Protein AF-A0A9P4K669-F1 (afdb_monomer_lite)

Foldseek 3Di:
DWDDDPQWIKAKEWDPDDPPPDDTPIDIDTQGGVVRDNRVNRQVVNVVSNVVVVVVVCVVVVDDDDDDDDDPD

Structure (mmCIF, N/CA/C/O backbone):
data_AF-A0A9P4K669-F1
#
_entry.id   AF-A0A9P4K669-F1
#
loop_
_atom_site.group_PDB
_atom_site.id
_atom_site.type_symbol
_atom_site.label_atom_id
_atom_site.label_alt_id
_atom_site.label_comp_id
_atom_site.label_asym_id
_atom_site.label_entity_id
_atom_site.label_seq_id
_atom_site.pdbx_PDB_ins_code
_atom_site.Cartn_x
_atom_site.Cartn_y
_atom_site.Cartn_z
_atom_site.occupancy
_atom_site.B_iso_or_equiv
_atom_site.auth_seq_id
_atom_site.auth_comp_id
_atom_site.auth_asym_id
_atom_site.auth_atom_id
_atom_site.pdbx_PDB_model_num
ATOM 1 N N . ASP A 1 1 ? -1.585 0.057 -2.007 1.00 93.19 1 ASP A N 1
ATOM 2 C CA . ASP A 1 1 ? -1.748 0.180 -3.452 1.00 93.19 1 ASP A CA 1
ATOM 3 C C . ASP A 1 1 ? -0.492 0.782 -4.054 1.00 93.19 1 ASP A C 1
ATOM 5 O O . ASP A 1 1 ? 0.121 1.668 -3.440 1.00 93.19 1 ASP A O 1
ATOM 9 N N . ALA A 1 2 ? -0.082 0.262 -5.199 1.00 95.38 2 ALA A N 1
ATOM 10 C CA . ALA A 1 2 ? 1.062 0.703 -5.961 1.00 95.38 2 ALA A CA 1
ATOM 11 C C . ALA A 1 2 ? 0.650 1.453 -7.223 1.00 95.38 2 ALA A C 1
ATOM 13 O O . ALA A 1 2 ? -0.441 1.344 -7.766 1.00 95.38 2 ALA A O 1
ATOM 14 N N . SER A 1 3 ? 1.585 2.234 -7.743 1.00 95.25 3 SER A N 1
ATOM 15 C CA . SER A 1 3 ? 1.425 2.857 -9.044 1.00 95.25 3 SER A CA 1
ATOM 16 C C . SER A 1 3 ? 2.753 2.890 -9.774 1.00 95.25 3 SER A C 1
ATOM 18 O O . SER A 1 3 ? 3.804 3.127 -9.171 1.00 95.25 3 SER A O 1
ATOM 20 N N . ALA A 1 4 ? 2.697 2.675 -11.088 1.00 94.75 4 ALA A N 1
ATOM 21 C CA . ALA A 1 4 ? 3.803 2.932 -11.992 1.00 94.75 4 ALA A CA 1
ATOM 22 C C . ALA A 1 4 ? 3.337 3.830 -13.135 1.00 94.75 4 ALA A C 1
ATOM 24 O O . ALA A 1 4 ? 2.526 3.426 -13.966 1.00 94.75 4 ALA A O 1
ATOM 25 N N . ILE A 1 5 ? 3.875 5.045 -13.197 1.00 95.00 5 ILE A N 1
ATOM 26 C CA . ILE A 1 5 ? 3.545 6.029 -14.230 1.00 95.00 5 ILE A CA 1
ATOM 27 C C . ILE A 1 5 ? 4.853 6.544 -14.818 1.00 95.00 5 ILE A C 1
ATOM 29 O O . ILE A 1 5 ? 5.765 6.911 -14.083 1.00 95.00 5 ILE A O 1
ATOM 33 N N . ASN A 1 6 ? 4.968 6.567 -16.147 1.00 94.75 6 ASN A N 1
ATOM 34 C CA . ASN A 1 6 ? 6.142 7.090 -16.860 1.00 94.75 6 ASN A CA 1
ATOM 35 C C . ASN A 1 6 ? 7.489 6.499 -16.389 1.00 94.75 6 ASN A C 1
ATOM 37 O O . ASN A 1 6 ? 8.500 7.194 -16.346 1.00 94.75 6 ASN A O 1
ATOM 41 N N . GLY A 1 7 ? 7.514 5.218 -16.010 1.00 94.06 7 GLY A N 1
ATOM 42 C CA . GLY A 1 7 ? 8.727 4.557 -15.516 1.00 94.06 7 GLY A CA 1
ATOM 43 C C . GLY A 1 7 ? 9.119 4.931 -14.082 1.00 94.06 7 GLY A C 1
ATOM 44 O O . GLY A 1 7 ? 10.237 4.640 -13.669 1.00 94.06 7 GLY A O 1
ATOM 45 N N . HIS A 1 8 ? 8.221 5.553 -13.321 1.00 96.81 8 HIS A N 1
ATOM 46 C CA . HIS A 1 8 ? 8.375 5.862 -11.903 1.00 96.81 8 HIS A CA 1
ATOM 47 C C . HIS A 1 8 ? 7.420 5.012 -11.084 1.00 96.81 8 HIS A C 1
ATOM 49 O O . HIS A 1 8 ? 6.261 4.883 -11.460 1.00 96.81 8 HIS A O 1
ATOM 55 N N . VAL A 1 9 ? 7.904 4.458 -9.977 1.00 97.62 9 VAL A N 1
ATOM 56 C CA . VAL A 1 9 ? 7.150 3.542 -9.121 1.00 97.62 9 VAL A CA 1
ATOM 57 C C . VAL A 1 9 ? 6.943 4.173 -7.751 1.00 97.62 9 VAL A C 1
ATOM 59 O O . VAL A 1 9 ? 7.864 4.760 -7.178 1.00 97.62 9 VAL A O 1
ATOM 62 N N . GLY A 1 10 ? 5.743 4.037 -7.205 1.00 97.12 10 GLY A N 1
ATOM 63 C CA . GLY A 1 10 ? 5.423 4.473 -5.855 1.00 97.12 10 GL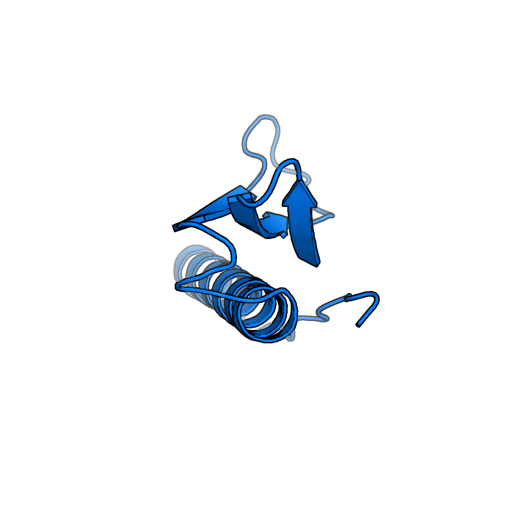Y A CA 1
ATOM 64 C C . GLY A 1 10 ? 4.336 3.624 -5.221 1.00 97.12 10 GLY A C 1
ATOM 65 O O . GLY A 1 10 ? 3.673 2.837 -5.890 1.00 97.12 10 GLY A O 1
ATOM 66 N N . ALA A 1 11 ? 4.169 3.808 -3.920 1.00 97.44 11 ALA A N 1
ATOM 67 C CA . ALA A 1 11 ? 3.175 3.128 -3.112 1.00 97.44 11 ALA A CA 1
ATOM 68 C C . ALA A 1 11 ? 2.426 4.133 -2.238 1.00 97.44 11 ALA A C 1
ATOM 70 O O . ALA A 1 11 ? 2.975 5.165 -1.836 1.00 97.44 11 ALA A O 1
ATOM 71 N N . ALA A 1 12 ? 1.186 3.807 -1.896 1.00 95.88 12 ALA A N 1
ATOM 72 C CA . ALA A 1 12 ? 0.385 4.557 -0.945 1.00 95.88 12 ALA A CA 1
ATOM 73 C C . ALA A 1 12 ? -0.468 3.630 -0.070 1.00 95.88 12 ALA A C 1
ATOM 75 O O . ALA A 1 12 ? -0.896 2.550 -0.487 1.00 95.88 12 ALA A O 1
ATOM 76 N N . ALA A 1 13 ? -0.725 4.092 1.151 1.00 95.06 13 ALA A N 1
ATOM 77 C CA . ALA A 1 13 ? -1.683 3.514 2.079 1.00 95.06 13 ALA A CA 1
ATOM 78 C C . ALA A 1 13 ? -2.497 4.635 2.730 1.00 95.06 13 ALA A C 1
ATOM 80 O O . ALA A 1 13 ? -1.949 5.681 3.095 1.00 95.06 13 ALA A O 1
ATOM 81 N N . ILE A 1 14 ? -3.802 4.412 2.863 1.00 91.88 14 ILE A N 1
ATOM 82 C CA . ILE A 1 14 ? -4.750 5.347 3.471 1.00 91.88 14 ILE A CA 1
ATOM 83 C C . ILE A 1 14 ? -5.667 4.597 4.431 1.00 91.88 14 ILE A C 1
ATOM 85 O O . ILE A 1 14 ? -5.976 3.427 4.212 1.00 91.88 14 ILE A O 1
ATOM 89 N N . VAL A 1 15 ? -6.128 5.288 5.468 1.00 88.81 15 VAL A N 1
ATOM 90 C CA . VAL A 1 15 ? -7.226 4.818 6.319 1.00 88.81 15 VAL A CA 1
ATOM 91 C C . VAL A 1 15 ? -8.528 5.411 5.796 1.00 88.81 15 VAL A C 1
ATOM 93 O O . VAL A 1 15 ? -8.608 6.614 5.557 1.00 88.81 15 VAL A O 1
ATOM 96 N N . LEU A 1 16 ? -9.533 4.557 5.586 1.00 78.25 16 LEU A N 1
ATOM 97 C CA . LEU A 1 16 ? -10.832 4.947 5.024 1.00 78.25 16 LEU A CA 1
ATOM 98 C C . LEU A 1 16 ? -11.744 5.642 6.040 1.00 78.25 16 LEU A C 1
ATOM 100 O O . LEU A 1 16 ? -12.621 6.401 5.643 1.00 78.25 16 LEU A O 1
ATOM 104 N N . ASP A 1 17 ? -11.532 5.390 7.330 1.00 71.00 17 ASP A N 1
ATOM 105 C CA . ASP A 1 17 ? -12.369 5.912 8.401 1.00 71.00 17 ASP A CA 1
ATOM 106 C C . ASP A 1 17 ? -11.515 6.611 9.454 1.00 71.00 17 ASP A C 1
ATOM 108 O O . ASP A 1 17 ? -10.862 5.974 10.281 1.00 71.00 17 ASP A O 1
ATOM 112 N N . GLN A 1 18 ? -11.513 7.939 9.412 1.00 62.31 18 GLN A N 1
ATOM 113 C CA . GLN A 1 18 ? -11.254 8.722 10.607 1.00 62.31 18 GLN A CA 1
ATOM 114 C C . GLN A 1 18 ? -12.310 9.811 10.698 1.00 62.31 18 GLN A C 1
ATOM 116 O O . GLN A 1 18 ? -12.182 10.883 10.112 1.00 62.31 18 GLN A O 1
ATOM 121 N N . ALA A 1 19 ? -13.318 9.542 11.524 1.00 51.84 19 ALA A N 1
ATOM 122 C CA . ALA A 1 19 ? -14.246 10.501 12.119 1.00 51.84 19 ALA A CA 1
ATOM 123 C C . ALA A 1 19 ? -13.565 11.644 12.918 1.00 51.84 19 ALA A C 1
ATOM 125 O O . ALA A 1 19 ? -14.210 12.323 13.712 1.00 51.84 19 ALA A O 1
ATOM 126 N N . GLN A 1 20 ? -12.262 11.865 12.733 1.00 48.53 20 GLN A N 1
ATOM 127 C CA . GLN A 1 20 ? -11.488 12.912 13.372 1.00 48.53 20 GLN A CA 1
ATOM 128 C C . GLN A 1 20 ? -11.182 13.971 12.314 1.00 48.53 20 GLN A C 1
ATOM 130 O O . GLN A 1 20 ? -10.285 13.821 11.483 1.00 48.53 20 GLN A O 1
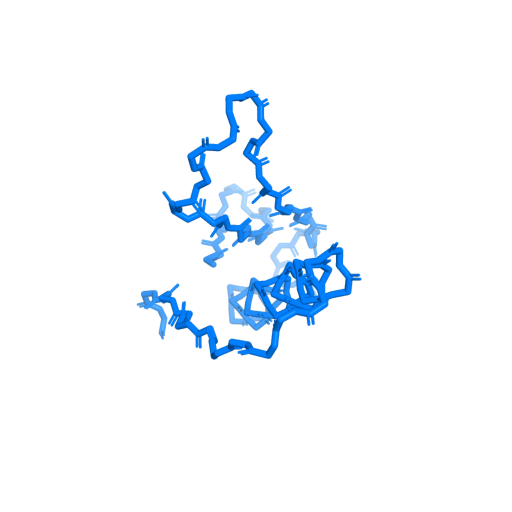ATOM 135 N N . GLU A 1 21 ? -12.014 15.010 12.318 1.00 43.12 21 GLU A N 1
ATOM 136 C CA . GLU A 1 21 ? -11.959 16.161 11.424 1.00 43.12 21 GLU A CA 1
ATOM 137 C C . GLU A 1 21 ? -10.510 16.605 11.143 1.00 43.12 21 GLU A C 1
ATOM 139 O O . GLU A 1 21 ? -9.796 17.085 12.022 1.00 43.12 21 GLU A O 1
ATOM 144 N N . GLY A 1 22 ? -10.071 16.438 9.891 1.00 50.12 22 GLY A N 1
ATOM 145 C CA . GLY A 1 22 ? -8.901 17.127 9.337 1.00 50.12 22 GLY A CA 1
ATOM 146 C C . GLY A 1 22 ? -7.598 16.334 9.199 1.00 50.12 22 GLY A C 1
ATOM 147 O O . GLY A 1 22 ? -6.699 16.828 8.520 1.00 50.12 22 GLY A O 1
ATOM 148 N N . CYS A 1 23 ? -7.470 15.120 9.747 1.00 50.03 23 CYS A N 1
ATOM 149 C CA . CYS A 1 23 ? -6.238 14.328 9.616 1.00 50.03 23 CYS A CA 1
ATOM 150 C C . CYS A 1 23 ? -6.492 13.025 8.852 1.00 50.03 23 CYS A C 1
ATOM 152 O O . CYS A 1 23 ? -6.757 11.985 9.441 1.00 50.03 23 CYS A O 1
ATOM 154 N N . SER A 1 24 ? -6.412 13.065 7.520 1.00 60.75 24 SER A N 1
ATOM 155 C CA . SER A 1 24 ? -6.294 11.831 6.739 1.00 60.75 24 SER A CA 1
ATOM 156 C C . SER A 1 24 ? -4.930 11.210 7.044 1.00 60.75 24 SER A C 1
ATOM 158 O O . SER A 1 24 ? -3.906 11.738 6.597 1.00 60.75 24 SER A O 1
ATOM 160 N N . ILE A 1 25 ? -4.884 10.105 7.801 1.00 81.12 25 ILE A N 1
ATOM 161 C CA . ILE A 1 25 ? -3.643 9.336 7.921 1.00 81.12 25 ILE A CA 1
ATOM 162 C C . ILE A 1 25 ? -3.384 8.649 6.577 1.00 81.12 25 ILE A C 1
ATOM 164 O O . ILE A 1 25 ? -3.904 7.576 6.260 1.00 81.12 25 I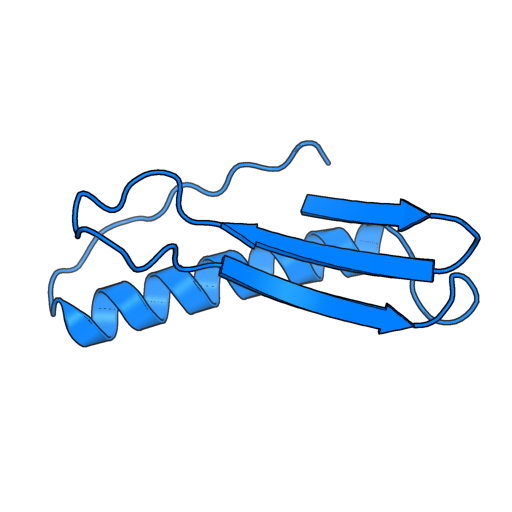LE A O 1
ATOM 168 N N . ARG A 1 26 ? -2.559 9.316 5.771 1.00 88.50 26 ARG A N 1
ATOM 169 C CA . ARG A 1 26 ? -2.025 8.833 4.503 1.00 88.50 26 ARG A CA 1
ATOM 170 C C . ARG A 1 26 ? -0.518 8.692 4.618 1.00 88.50 26 ARG A C 1
ATOM 172 O O . ARG A 1 26 ? 0.172 9.623 5.026 1.00 88.50 26 ARG A O 1
ATOM 179 N N . ARG A 1 27 ? 0.003 7.556 4.164 1.00 92.56 27 ARG A N 1
ATOM 180 C CA . ARG A 1 27 ? 1.433 7.357 3.921 1.00 92.56 27 ARG A CA 1
ATOM 181 C C . ARG A 1 27 ? 1.660 7.122 2.436 1.00 92.56 27 ARG A C 1
ATOM 183 O O . ARG A 1 27 ? 0.871 6.449 1.774 1.00 92.56 27 ARG A O 1
ATOM 190 N N . MET A 1 28 ? 2.724 7.713 1.911 1.00 94.94 28 MET A N 1
ATOM 191 C CA . MET A 1 28 ? 3.149 7.546 0.526 1.00 94.94 28 MET A CA 1
ATOM 192 C C . MET A 1 28 ? 4.651 7.382 0.465 1.00 94.94 28 MET A C 1
ATOM 194 O O . MET A 1 28 ? 5.375 8.002 1.244 1.00 94.94 28 MET A O 1
ATOM 198 N N . GLU A 1 29 ? 5.105 6.622 -0.520 1.00 96.38 29 GLU A N 1
ATOM 199 C CA . GLU A 1 29 ? 6.521 6.454 -0.781 1.00 96.38 29 GLU A CA 1
ATOM 200 C C . GLU A 1 29 ? 6.806 6.379 -2.271 1.00 96.38 29 GLU A C 1
ATOM 202 O O . GLU A 1 29 ? 6.193 5.608 -3.007 1.00 96.38 29 GLU A O 1
ATOM 207 N N . TYR A 1 30 ? 7.776 7.177 -2.705 1.00 96.88 30 TYR A N 1
ATOM 208 C CA . TYR A 1 30 ? 8.350 7.062 -4.033 1.00 96.88 30 TYR A CA 1
ATOM 209 C C . TYR A 1 30 ? 9.514 6.073 -3.991 1.00 96.88 30 TYR A C 1
ATOM 211 O O . TYR A 1 30 ? 10.461 6.248 -3.229 1.00 96.88 30 TYR A O 1
ATOM 219 N N . MET A 1 31 ? 9.448 5.043 -4.830 1.00 96.31 31 MET A N 1
ATOM 220 C CA . MET A 1 31 ? 10.366 3.902 -4.800 1.00 96.31 31 MET A CA 1
ATOM 221 C C . MET A 1 31 ? 11.402 3.932 -5.923 1.00 96.31 31 MET A C 1
ATOM 223 O O . MET A 1 31 ? 12.122 2.960 -6.147 1.00 96.31 31 MET A O 1
ATOM 227 N N . GLY A 1 32 ? 11.495 5.053 -6.634 1.00 96.31 32 GLY A N 1
ATOM 228 C CA . GLY A 1 32 ? 12.454 5.225 -7.713 1.00 96.31 32 GLY A CA 1
ATOM 229 C C . GLY A 1 32 ? 11.892 4.858 -9.083 1.00 96.31 32 GLY A C 1
ATOM 230 O O . GLY A 1 32 ? 10.684 4.844 -9.326 1.00 96.31 32 GLY A O 1
ATOM 231 N N . LYS A 1 33 ? 12.811 4.611 -10.014 1.00 96.56 33 LYS A N 1
ATOM 232 C CA . LYS A 1 33 ? 12.484 4.246 -11.394 1.00 96.56 33 LYS A CA 1
ATOM 233 C C . LYS A 1 33 ? 12.132 2.762 -11.502 1.00 96.56 33 LYS A C 1
ATOM 235 O O . LYS A 1 33 ? 12.582 1.957 -10.688 1.00 96.56 33 LYS A O 1
ATOM 240 N N . SER A 1 34 ? 11.432 2.389 -12.571 1.00 91.94 34 SER A N 1
ATOM 241 C CA . SER A 1 34 ? 11.073 1.003 -12.905 1.00 91.94 34 SER A CA 1
ATOM 242 C C . SER A 1 34 ? 12.283 0.081 -13.115 1.00 91.94 34 SER A C 1
ATOM 244 O O . SER A 1 34 ? 12.166 -1.136 -13.038 1.00 91.94 34 SER A O 1
ATOM 246 N N . THR A 1 35 ? 13.466 0.655 -13.352 1.00 92.31 35 THR A N 1
ATOM 247 C CA . THR A 1 35 ? 14.746 -0.067 -13.413 1.00 92.31 35 THR A CA 1
ATOM 248 C C . THR A 1 35 ? 15.282 -0.477 -12.040 1.00 92.31 35 THR A C 1
ATOM 250 O O . THR A 1 35 ? 16.234 -1.246 -11.964 1.00 92.31 35 THR A O 1
ATOM 253 N N . THR A 1 36 ? 14.729 0.079 -10.962 1.00 91.56 36 THR A N 1
ATOM 254 C CA . THR A 1 36 ? 15.209 -0.090 -9.582 1.00 91.56 36 THR A CA 1
ATOM 255 C C . THR A 1 36 ? 14.144 -0.716 -8.684 1.00 91.56 36 THR A C 1
ATOM 257 O O . THR A 1 36 ? 14.479 -1.495 -7.799 1.00 91.56 36 THR A O 1
ATOM 260 N N . SER A 1 37 ? 12.869 -0.410 -8.921 1.00 90.75 37 SER A N 1
ATOM 261 C CA . SER A 1 37 ? 11.725 -0.990 -8.214 1.00 90.75 37 SER A CA 1
ATOM 262 C C . SER A 1 37 ? 10.630 -1.372 -9.208 1.00 90.75 37 SER A C 1
ATOM 264 O O . SER A 1 37 ? 10.579 -0.835 -10.310 1.00 90.75 37 SER A O 1
ATOM 266 N N . ASN A 1 38 ? 9.746 -2.294 -8.834 1.00 93.06 38 ASN A N 1
ATOM 267 C CA . ASN A 1 38 ? 8.622 -2.737 -9.659 1.00 93.06 38 ASN A CA 1
ATOM 268 C C . ASN A 1 38 ? 7.296 -2.630 -8.886 1.00 93.06 38 ASN A C 1
ATOM 270 O O . ASN A 1 38 ? 7.294 -2.357 -7.684 1.00 93.06 38 ASN A O 1
ATOM 274 N N . ILE A 1 39 ? 6.178 -2.842 -9.588 1.00 94.00 39 ILE A N 1
ATOM 275 C CA . ILE A 1 39 ? 4.828 -2.776 -9.006 1.00 94.00 39 ILE A CA 1
ATOM 276 C C . ILE A 1 39 ? 4.684 -3.712 -7.802 1.00 94.00 39 ILE A C 1
ATOM 278 O O . ILE A 1 39 ? 4.229 -3.269 -6.759 1.00 94.00 39 ILE A O 1
ATOM 282 N N . TYR A 1 40 ? 5.158 -4.955 -7.883 1.00 94.50 40 TYR A N 1
ATOM 283 C CA . TYR A 1 40 ? 5.026 -5.920 -6.786 1.00 94.50 40 TYR A CA 1
ATOM 284 C C . TYR A 1 40 ? 5.769 -5.491 -5.515 1.00 94.50 40 TYR A C 1
ATOM 286 O O . TYR A 1 40 ? 5.248 -5.619 -4.407 1.00 94.50 40 TYR A O 1
ATOM 294 N N . THR A 1 41 ? 6.977 -4.937 -5.656 1.00 95.50 41 THR A N 1
ATOM 295 C CA . THR A 1 41 ? 7.723 -4.376 -4.522 1.00 95.50 41 THR A CA 1
ATOM 296 C C . THR A 1 41 ? 6.974 -3.188 -3.916 1.00 95.50 41 THR A C 1
ATOM 298 O O . THR A 1 41 ? 6.968 -3.015 -2.696 1.00 95.50 41 THR A O 1
ATOM 301 N N . ALA A 1 42 ? 6.319 -2.382 -4.753 1.00 96.50 42 ALA A N 1
ATOM 302 C CA . ALA A 1 42 ? 5.504 -1.267 -4.302 1.00 96.50 42 ALA A CA 1
ATOM 303 C C . ALA A 1 42 ? 4.203 -1.690 -3.623 1.00 96.50 42 ALA A C 1
ATOM 305 O O . ALA A 1 42 ? 3.840 -1.085 -2.616 1.00 96.50 42 ALA A O 1
ATOM 306 N N . GLU A 1 43 ? 3.567 -2.771 -4.063 1.00 96.38 43 GLU A N 1
ATOM 307 C CA . GLU A 1 43 ? 2.394 -3.313 -3.378 1.00 96.38 43 GLU A CA 1
ATOM 308 C C . GLU A 1 43 ? 2.749 -3.797 -1.980 1.00 96.38 43 GLU A C 1
ATOM 310 O O . GLU A 1 43 ? 2.130 -3.393 -0.991 1.00 96.38 43 GLU A O 1
ATOM 315 N N . LEU A 1 44 ? 3.837 -4.566 -1.868 1.00 96.38 44 LEU A N 1
ATOM 316 C CA . LEU A 1 44 ? 4.351 -5.003 -0.575 1.00 96.38 44 LEU A CA 1
ATOM 317 C C . LEU A 1 44 ? 4.692 -3.807 0.326 1.00 96.38 44 LEU A C 1
ATOM 319 O O . LEU A 1 44 ? 4.420 -3.831 1.531 1.00 96.38 44 LEU A O 1
ATOM 323 N N . ARG A 1 45 ? 5.244 -2.730 -0.248 1.00 96.81 45 ARG A N 1
ATOM 324 C CA . ARG A 1 45 ? 5.518 -1.500 0.500 1.00 96.81 45 ARG A CA 1
ATOM 325 C C . ARG A 1 45 ? 4.237 -0.807 0.961 1.00 96.81 45 ARG A C 1
ATOM 327 O O . ARG A 1 45 ? 4.189 -0.340 2.098 1.00 96.81 45 ARG A O 1
ATOM 334 N N . GLY A 1 46 ? 3.204 -0.777 0.124 1.00 95.81 46 GLY A N 1
ATOM 335 C CA . GLY A 1 46 ? 1.872 -0.281 0.465 1.00 95.81 46 GLY A CA 1
ATOM 336 C C . GLY A 1 46 ? 1.265 -1.024 1.656 1.00 95.81 46 GLY A C 1
ATOM 337 O O . GLY A 1 46 ? 0.820 -0.385 2.608 1.00 95.81 46 GLY A O 1
ATOM 338 N N . ILE A 1 47 ? 1.333 -2.358 1.658 1.00 95.75 47 ILE A N 1
ATOM 339 C CA . ILE A 1 47 ? 0.873 -3.195 2.780 1.00 95.75 47 ILE A CA 1
ATOM 340 C C . ILE A 1 47 ? 1.663 -2.877 4.059 1.00 95.75 47 ILE A C 1
ATOM 342 O O . ILE A 1 47 ? 1.074 -2.660 5.118 1.00 95.75 47 ILE A O 1
ATOM 346 N N . GLY A 1 48 ? 2.994 -2.775 3.967 1.00 95.56 48 GLY A N 1
ATOM 347 C CA . GLY A 1 48 ? 3.837 -2.405 5.109 1.00 95.56 48 GLY A CA 1
ATOM 348 C C . GLY A 1 48 ? 3.480 -1.034 5.697 1.00 95.56 48 GLY A C 1
ATOM 349 O O . GLY A 1 48 ? 3.413 -0.876 6.916 1.00 95.56 48 GLY A O 1
ATOM 350 N N . MET A 1 49 ? 3.184 -0.049 4.845 1.00 95.38 49 MET A N 1
ATOM 351 C CA . MET A 1 49 ? 2.711 1.262 5.293 1.00 95.38 49 MET A CA 1
ATOM 352 C C . MET A 1 49 ? 1.337 1.192 5.965 1.00 95.38 49 MET A C 1
ATOM 354 O O . MET A 1 49 ? 1.135 1.882 6.962 1.00 95.38 49 MET A O 1
ATOM 358 N N . ALA A 1 50 ? 0.415 0.361 5.470 1.00 93.38 50 ALA A N 1
ATOM 359 C CA . ALA A 1 50 ? -0.895 0.170 6.092 1.00 93.38 50 ALA A CA 1
ATOM 360 C C . ALA A 1 50 ? -0.770 -0.396 7.517 1.00 93.38 50 A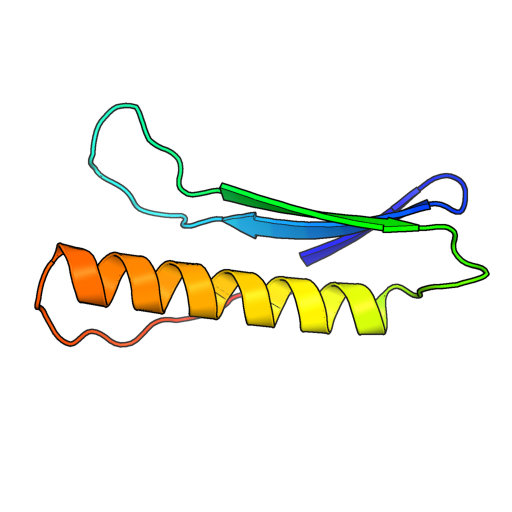LA A C 1
ATOM 362 O O . ALA A 1 50 ? -1.399 0.118 8.442 1.00 93.38 50 ALA A O 1
ATOM 363 N N . PHE A 1 51 ? 0.104 -1.386 7.727 1.00 92.62 51 PHE A N 1
ATOM 364 C CA . PHE A 1 51 ? 0.361 -1.912 9.070 1.00 92.62 51 PHE A CA 1
ATOM 365 C C . PHE A 1 51 ? 1.056 -0.909 9.982 1.00 92.62 51 PHE A C 1
ATOM 367 O O . PHE A 1 51 ? 0.715 -0.837 11.159 1.00 92.62 51 PHE A O 1
ATOM 374 N N . GLN A 1 52 ? 1.972 -0.092 9.458 1.00 92.50 52 GLN A N 1
ATOM 375 C CA . GLN A 1 52 ? 2.564 0.975 10.260 1.00 92.50 52 GLN A CA 1
ATOM 376 C C . GLN A 1 52 ? 1.500 1.969 10.735 1.00 92.50 52 GLN A C 1
ATOM 378 O O . GLN A 1 52 ? 1.507 2.349 11.900 1.00 92.50 52 GLN A O 1
ATOM 383 N N . ILE A 1 53 ? 0.549 2.337 9.871 1.00 90.12 53 ILE A N 1
ATOM 384 C CA . ILE A 1 53 ? -0.579 3.184 10.272 1.00 90.12 53 ILE A CA 1
ATOM 385 C C . ILE A 1 53 ? -1.404 2.510 11.376 1.00 90.12 53 ILE A C 1
ATOM 387 O O . ILE A 1 53 ? -1.713 3.149 12.379 1.00 90.12 53 ILE A O 1
ATOM 391 N N . ALA A 1 54 ? -1.733 1.224 11.228 1.00 88.38 54 ALA A N 1
ATOM 392 C CA . ALA A 1 54 ? -2.483 0.487 12.244 1.00 88.38 54 ALA A CA 1
ATOM 393 C C . ALA A 1 54 ? -1.746 0.448 13.597 1.00 88.38 54 ALA A C 1
ATOM 395 O O . ALA A 1 54 ? -2.367 0.653 14.639 1.00 88.38 54 ALA A O 1
ATOM 396 N N . LEU A 1 55 ? -0.423 0.249 13.586 1.00 88.81 55 LEU A N 1
ATOM 397 C CA . LEU A 1 55 ? 0.412 0.289 14.789 1.00 88.81 55 LEU A CA 1
ATOM 398 C C . LEU A 1 55 ? 0.425 1.679 15.437 1.00 88.81 55 LEU A C 1
ATOM 400 O O . LEU A 1 55 ? 0.315 1.775 16.657 1.00 88.81 55 LEU A O 1
ATOM 404 N N . ASP A 1 56 ? 0.509 2.749 14.646 1.00 87.69 56 ASP A N 1
ATOM 405 C CA . ASP A 1 56 ? 0.485 4.124 15.159 1.00 87.69 56 ASP A CA 1
ATOM 406 C C . ASP A 1 56 ? -0.884 4.474 15.782 1.00 87.69 56 ASP A C 1
ATOM 408 O O . ASP A 1 56 ? -0.965 5.112 16.837 1.00 87.69 56 ASP A O 1
ATOM 412 N N . ILE A 1 57 ? -1.981 4.022 15.163 1.00 85.25 57 ILE A N 1
ATOM 413 C CA . ILE A 1 57 ? -3.340 4.169 15.708 1.00 85.25 57 ILE A CA 1
ATOM 414 C C . ILE A 1 57 ? -3.480 3.374 17.009 1.00 85.25 57 ILE A C 1
ATOM 416 O O . ILE A 1 57 ? -4.005 3.885 17.998 1.00 85.25 57 ILE A O 1
ATOM 420 N N . HIS A 1 58 ? -2.978 2.141 17.046 1.00 86.38 58 HIS A N 1
ATOM 421 C CA . HIS A 1 58 ? -2.997 1.332 18.260 1.00 86.38 58 HIS A CA 1
ATOM 422 C C . HIS A 1 58 ? -2.208 2.003 19.395 1.00 86.38 58 HIS A C 1
ATOM 424 O O . HIS A 1 58 ? -2.713 2.123 20.511 1.00 86.38 58 HIS A O 1
ATOM 430 N N . ALA A 1 59 ? -1.011 2.514 19.098 1.00 85.94 59 ALA A N 1
ATOM 431 C CA . ALA A 1 59 ? -0.169 3.214 20.063 1.00 85.94 59 ALA A CA 1
ATOM 432 C C . ALA A 1 59 ? -0.809 4.509 20.597 1.00 85.94 59 ALA A C 1
ATOM 434 O O . ALA A 1 59 ? -0.605 4.855 21.758 1.00 85.94 59 ALA A O 1
ATOM 435 N N . SER A 1 60 ? -1.589 5.220 19.776 1.00 84.75 60 SER A N 1
ATOM 436 C CA . SER A 1 60 ? -2.248 6.475 20.175 1.00 84.75 60 SER A CA 1
ATOM 437 C 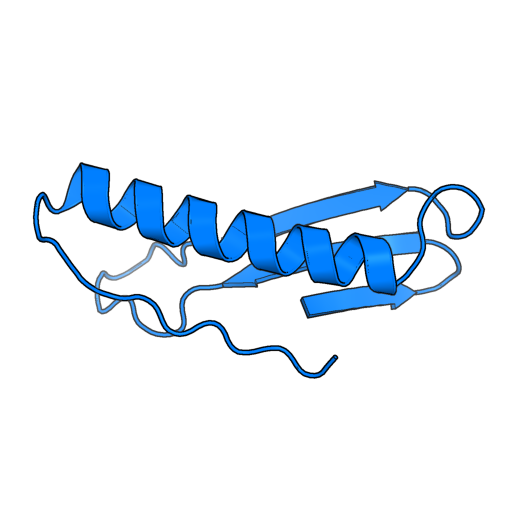C . SER A 1 60 ? -3.573 6.276 20.914 1.00 84.75 60 SER A C 1
ATOM 439 O O . SER A 1 60 ? -3.907 7.069 21.790 1.00 84.75 60 SER A O 1
ATOM 441 N N . THR A 1 61 ? -4.326 5.226 20.586 1.00 82.62 61 THR A N 1
ATOM 442 C CA . THR A 1 61 ? -5.651 4.964 21.176 1.00 82.62 61 THR A CA 1
ATOM 443 C C . THR A 1 61 ? -5.607 3.994 22.354 1.00 82.62 61 THR A C 1
ATOM 445 O O . THR A 1 61 ? -6.567 3.921 23.116 1.00 82.62 61 THR A O 1
ATOM 448 N N . ASN A 1 62 ? -4.510 3.244 22.511 1.00 77.25 62 ASN A N 1
ATOM 449 C CA . ASN A 1 62 ? -4.318 2.216 23.538 1.00 77.25 62 ASN A CA 1
ATOM 450 C C . ASN A 1 62 ? -5.437 1.151 23.564 1.00 77.25 62 ASN A C 1
ATOM 452 O O . ASN A 1 62 ? -5.699 0.518 24.587 1.00 77.25 62 ASN A O 1
ATOM 456 N N . THR A 1 63 ? -6.115 0.962 22.427 1.00 75.38 63 THR A N 1
ATOM 457 C CA . THR A 1 63 ? -7.175 -0.032 22.244 1.00 75.38 63 THR A CA 1
ATOM 458 C C . THR A 1 63 ? -6.700 -1.089 21.246 1.00 75.38 63 THR A C 1
ATOM 460 O O . THR A 1 63 ? -6.323 -0.751 20.121 1.00 75.38 63 THR A O 1
ATOM 463 N N . PRO A 1 64 ? -6.645 -2.376 21.630 1.00 66.00 64 PRO A N 1
ATOM 464 C CA . PRO A 1 64 ? -6.358 -3.451 20.689 1.00 66.00 64 PRO A CA 1
ATOM 465 C C . PRO A 1 64 ? -7.499 -3.568 19.680 1.00 66.00 64 PRO A C 1
ATOM 467 O O . PRO A 1 64 ? -8.635 -3.855 20.052 1.00 66.00 64 PRO A O 1
ATOM 470 N N . SER A 1 65 ? -7.199 -3.365 18.402 1.00 74.12 65 SER A N 1
ATOM 471 C CA . SER A 1 65 ? -8.139 -3.605 17.312 1.00 74.12 65 SER A CA 1
ATOM 472 C C . SER A 1 65 ? -7.424 -4.295 16.155 1.00 74.12 65 SER A C 1
ATOM 474 O O . SER A 1 65 ? -6.225 -4.117 15.934 1.00 74.12 65 SER A O 1
ATOM 476 N N . GLY A 1 66 ? -8.154 -5.156 15.447 1.00 82.88 66 GLY A N 1
ATOM 477 C CA . GLY A 1 66 ? -7.676 -5.705 14.183 1.00 82.88 66 GLY A CA 1
ATOM 478 C C . GLY A 1 66 ? -7.711 -4.635 13.092 1.00 82.88 66 GLY A C 1
ATOM 479 O O . GLY A 1 66 ? -8.506 -3.700 13.162 1.00 82.88 66 GLY A O 1
ATOM 480 N N . CYS A 1 67 ? -6.885 -4.795 12.060 1.00 86.00 67 CYS A N 1
ATOM 481 C CA . CYS A 1 67 ? -6.984 -4.000 10.839 1.00 86.00 67 CYS A CA 1
ATOM 482 C C . CYS A 1 67 ? -7.327 -4.903 9.651 1.00 86.00 67 CYS A C 1
ATOM 484 O O . CYS A 1 67 ? -6.908 -6.060 9.594 1.00 86.00 67 CYS A O 1
ATOM 486 N N . ILE A 1 68 ? -8.100 -4.365 8.710 1.00 91.06 68 ILE A N 1
ATOM 487 C CA . ILE A 1 68 ? -8.369 -4.998 7.420 1.00 91.06 68 ILE A CA 1
ATOM 488 C C . ILE A 1 68 ? -7.657 -4.152 6.372 1.00 91.06 68 ILE A C 1
ATOM 490 O O . ILE A 1 68 ? -7.877 -2.944 6.292 1.00 91.06 68 ILE A O 1
ATOM 494 N N . VAL A 1 69 ? -6.782 -4.786 5.596 1.00 91.75 69 VAL A N 1
ATOM 495 C CA . VAL A 1 69 ? -6.052 -4.139 4.506 1.00 91.75 69 VAL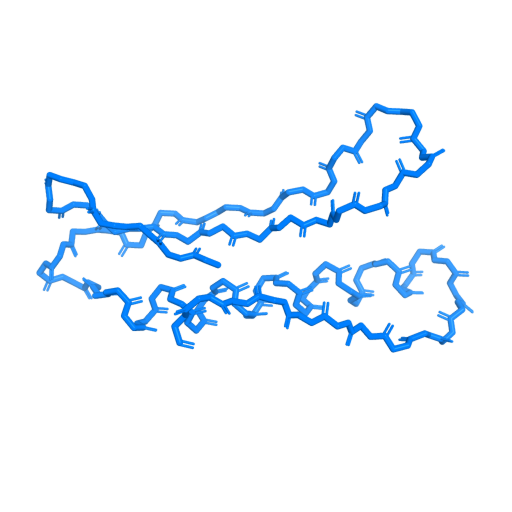 A CA 1
ATOM 496 C C . VAL A 1 69 ? -6.690 -4.564 3.193 1.00 91.75 69 VAL A C 1
ATOM 498 O O . VAL A 1 69 ? -6.847 -5.755 2.939 1.00 91.75 69 VAL A O 1
ATOM 501 N N . PHE A 1 70 ? -7.042 -3.582 2.367 1.00 92.69 70 PHE A N 1
ATOM 502 C CA . PHE A 1 70 ? -7.549 -3.797 1.016 1.00 92.69 70 PHE A CA 1
ATOM 503 C C . PHE A 1 70 ? -6.460 -3.430 0.001 1.00 92.69 70 PHE A C 1
ATOM 505 O O . PHE A 1 70 ? -5.818 -2.385 0.120 1.00 92.69 70 PHE A O 1
ATOM 512 N N . THR A 1 71 ? -6.256 -4.304 -0.978 1.00 93.31 71 THR A N 1
ATOM 513 C CA . THR A 1 71 ? -5.342 -4.151 -2.119 1.00 93.31 71 THR A CA 1
ATOM 514 C C . THR A 1 71 ? -5.982 -4.842 -3.323 1.00 93.31 71 THR A C 1
ATOM 516 O O . THR A 1 71 ? -6.807 -5.740 -3.146 1.00 93.31 71 THR A O 1
ATOM 519 N N . ASP A 1 72 ? -5.673 -4.366 -4.523 1.00 91.12 72 ASP A N 1
ATOM 520 C CA . ASP A 1 72 ? -6.141 -4.890 -5.807 1.00 91.12 72 ASP A CA 1
ATOM 521 C C . ASP A 1 72 ? -5.138 -5.849 -6.480 1.00 91.12 72 ASP A C 1
ATOM 523 O O . ASP A 1 72 ? -5.467 -6.423 -7.521 1.00 91.12 72 ASP A O 1
ATOM 527 N N . ASN A 1 73 ? -3.957 -6.048 -5.879 1.00 86.19 73 ASN A N 1
ATOM 528 C CA . ASN A 1 73 ? -2.926 -6.992 -6.325 1.00 86.19 73 ASN A CA 1
ATOM 529 C C . ASN A 1 73 ? -3.064 -8.389 -5.704 1.00 86.19 73 ASN A C 1
ATOM 531 O O . ASN A 1 73 ? -3.400 -8.490 -4.501 1.00 86.19 73 ASN A O 1
#

Organism: NCBI:txid147567

Sequence (73 aa):
DASAINGHVGAAAIVLDQAQEGCSIRRMEYMGKSTTSNIYTAELRGIGMAFQIALDIHASTNTPSGCIVFTDN

pLDDT: mean 87.08, std 13.18, range [43.12, 97.62]

Radius of gyration: 13.63 Å; chains: 1; bounding box: 30×24×40 Å

Secondary structure (DSSP, 8-state):
-EEEETTEEEEEEE-S---STT---EEEEEEEETTT--HHHHHHHHHHHHHHHHHHHHHHH------------